Protein AF-A0A2V7RI03-F1 (afdb_monomer)

Structure (mmCIF, N/CA/C/O backbone):
data_AF-A0A2V7RI03-F1
#
_entry.id   AF-A0A2V7RI03-F1
#
loop_
_atom_site.group_PDB
_atom_site.id
_atom_site.type_symbol
_atom_site.label_atom_id
_atom_site.label_alt_id
_atom_site.label_comp_id
_atom_site.label_asym_id
_atom_site.label_entity_id
_atom_site.label_seq_id
_atom_site.pdbx_PDB_ins_code
_atom_site.Cartn_x
_atom_site.Cartn_y
_atom_site.Cartn_z
_atom_site.occupancy
_atom_site.B_iso_or_equiv
_atom_site.auth_seq_id
_atom_site.auth_comp_id
_atom_site.auth_asym_id
_atom_site.auth_atom_id
_atom_site.pdbx_PDB_model_num
ATOM 1 N N . MET A 1 1 ? 55.214 -0.782 -23.982 1.00 37.47 1 MET A N 1
ATOM 2 C CA . MET A 1 1 ? 54.230 -1.152 -25.021 1.00 37.47 1 MET A CA 1
ATOM 3 C C . MET A 1 1 ? 53.068 -1.835 -24.315 1.00 37.47 1 MET A C 1
ATOM 5 O O . MET A 1 1 ? 53.204 -2.983 -23.924 1.00 37.47 1 MET A O 1
ATOM 9 N N . VAL A 1 2 ? 52.003 -1.093 -24.003 1.00 38.69 2 VAL A N 1
ATOM 10 C CA . VAL A 1 2 ? 50.854 -1.615 -23.241 1.00 38.69 2 VAL A CA 1
ATOM 11 C C . VAL A 1 2 ? 49.768 -1.999 -24.238 1.00 38.69 2 VAL A C 1
ATOM 13 O O . VAL A 1 2 ? 49.236 -1.137 -24.931 1.00 38.69 2 VAL A O 1
ATOM 16 N N . VAL A 1 3 ? 49.473 -3.295 -24.325 1.00 45.41 3 VAL A N 1
ATOM 17 C CA . VAL A 1 3 ? 48.323 -3.831 -25.057 1.00 45.41 3 VAL A CA 1
ATOM 18 C C . VAL A 1 3 ? 47.200 -4.017 -24.043 1.00 45.41 3 VAL A C 1
ATOM 20 O O . VAL A 1 3 ? 47.292 -4.865 -23.162 1.00 45.41 3 VAL A O 1
ATOM 23 N N . GLY A 1 4 ? 46.152 -3.206 -24.149 1.00 41.66 4 GLY A N 1
ATOM 24 C CA . GLY A 1 4 ? 44.920 -3.371 -23.387 1.00 41.66 4 GLY A CA 1
ATOM 25 C C . GLY A 1 4 ? 43.738 -3.216 -24.328 1.00 41.66 4 GLY A C 1
ATOM 26 O O . GLY A 1 4 ? 43.460 -2.112 -24.788 1.00 41.66 4 GLY A O 1
ATOM 27 N N . HIS A 1 5 ? 43.064 -4.320 -24.654 1.00 44.28 5 HIS A N 1
ATOM 28 C CA . HIS A 1 5 ? 41.856 -4.289 -25.473 1.00 44.28 5 HIS A CA 1
ATOM 29 C C . HIS A 1 5 ? 40.752 -3.521 -24.742 1.00 44.28 5 HIS A C 1
ATOM 31 O O . HIS A 1 5 ? 40.227 -3.963 -23.719 1.00 44.28 5 HIS A O 1
ATOM 37 N N . GLN A 1 6 ? 40.394 -2.365 -25.295 1.00 43.16 6 GLN A N 1
ATOM 38 C CA . GLN A 1 6 ? 39.250 -1.577 -24.873 1.00 43.16 6 GLN A CA 1
ATOM 39 C C . GLN A 1 6 ? 37.982 -2.400 -25.138 1.00 43.16 6 GLN A C 1
ATOM 41 O O . GLN A 1 6 ? 37.578 -2.600 -26.283 1.00 43.16 6 GLN A O 1
ATOM 46 N N . ARG A 1 7 ? 37.367 -2.931 -24.075 1.00 45.94 7 ARG A N 1
ATOM 47 C CA . ARG A 1 7 ? 36.047 -3.564 -24.162 1.00 45.94 7 ARG A CA 1
ATOM 48 C C . ARG A 1 7 ? 35.050 -2.502 -24.620 1.00 45.94 7 ARG A C 1
ATOM 50 O O . ARG A 1 7 ? 34.706 -1.605 -23.855 1.00 45.94 7 ARG A O 1
ATOM 57 N N . GLN A 1 8 ? 34.581 -2.615 -25.861 1.00 43.72 8 GLN A N 1
ATOM 58 C CA . GLN A 1 8 ? 33.401 -1.898 -26.328 1.00 43.72 8 GLN A CA 1
ATOM 59 C C . GLN A 1 8 ? 32.205 -2.378 -25.503 1.00 43.72 8 GLN A C 1
ATOM 61 O O . GLN A 1 8 ? 31.643 -3.448 -25.737 1.00 43.72 8 GLN A O 1
ATOM 66 N N . VAL A 1 9 ? 31.835 -1.590 -24.496 1.00 53.06 9 VAL A N 1
ATOM 67 C CA . VAL A 1 9 ? 30.541 -1.720 -23.835 1.00 53.06 9 VAL A CA 1
ATOM 68 C C . VAL A 1 9 ? 29.508 -1.273 -24.860 1.00 53.06 9 VAL A C 1
ATOM 70 O O . VAL A 1 9 ? 29.346 -0.082 -25.115 1.00 53.06 9 VAL A O 1
ATOM 73 N N . VAL A 1 10 ? 28.859 -2.237 -25.512 1.00 47.88 10 VAL A N 1
ATOM 74 C CA . VAL A 1 10 ? 27.730 -1.958 -26.402 1.00 47.88 10 VAL A CA 1
ATOM 75 C C . VAL A 1 10 ? 26.667 -1.244 -25.560 1.00 47.88 10 VAL A C 1
ATOM 77 O O . VAL A 1 10 ? 26.293 -1.784 -24.512 1.00 47.88 10 VAL A O 1
ATOM 80 N N . PRO A 1 11 ? 26.177 -0.054 -25.957 1.00 45.50 11 PRO A N 1
ATOM 81 C CA . PRO A 1 11 ? 25.102 0.608 -25.237 1.00 45.50 11 PRO A CA 1
ATOM 82 C C . PRO A 1 11 ? 23.917 -0.350 -25.214 1.00 45.50 11 PRO A C 1
ATOM 84 O O . PRO A 1 11 ? 23.382 -0.729 -26.260 1.00 45.50 11 PRO A O 1
ATOM 87 N N . ARG A 1 12 ? 23.545 -0.815 -24.021 1.00 47.75 12 ARG A N 1
ATOM 88 C CA . ARG A 1 12 ? 22.381 -1.677 -23.856 1.00 47.75 12 ARG A CA 1
ATOM 89 C C . ARG A 1 12 ? 21.188 -0.868 -24.347 1.00 47.75 12 ARG A C 1
ATOM 91 O O . ARG A 1 12 ? 20.859 0.148 -23.750 1.00 47.75 12 ARG A O 1
ATOM 98 N N . LYS A 1 13 ? 20.593 -1.300 -25.462 1.00 41.75 13 LYS A N 1
ATOM 99 C CA . LYS A 1 13 ? 19.382 -0.725 -26.051 1.00 41.75 13 LYS A CA 1
ATOM 100 C C . LYS A 1 13 ? 18.355 -0.563 -24.930 1.00 41.75 13 LYS A C 1
ATOM 102 O O . LYS A 1 13 ? 17.835 -1.565 -24.438 1.00 41.75 13 LYS A O 1
ATOM 107 N N . SER A 1 14 ? 18.140 0.672 -24.479 1.00 46.88 14 SER A N 1
ATOM 108 C CA . SER A 1 14 ? 17.138 0.990 -23.469 1.00 46.88 14 SER A CA 1
ATOM 109 C C . SER A 1 14 ? 15.805 0.480 -23.994 1.00 46.88 14 SER A C 1
ATOM 111 O O . SER A 1 14 ? 15.352 0.899 -25.060 1.00 46.88 14 SER A O 1
ATOM 113 N N . ALA A 1 15 ? 15.235 -0.512 -23.312 1.00 51.50 15 ALA A N 1
ATOM 114 C CA . ALA A 1 15 ? 13.922 -1.030 -23.650 1.00 51.50 15 ALA A CA 1
ATOM 115 C C . ALA A 1 15 ? 12.940 0.146 -23.546 1.00 51.50 15 ALA A C 1
ATOM 117 O O . ALA A 1 15 ? 12.736 0.685 -22.464 1.00 51.50 15 ALA A O 1
ATOM 118 N N . GLY A 1 16 ? 12.413 0.592 -24.688 1.00 52.16 16 GLY A N 1
ATOM 119 C CA . GLY A 1 16 ? 11.737 1.884 -24.858 1.00 52.16 16 GLY A CA 1
ATOM 120 C C . GLY A 1 16 ? 10.376 2.032 -24.175 1.00 52.16 16 GLY A C 1
ATOM 121 O O . GLY A 1 16 ? 9.633 2.945 -24.516 1.00 52.16 16 GLY A O 1
ATOM 122 N N . HIS A 1 17 ? 10.022 1.157 -23.238 1.00 59.00 17 HIS A N 1
ATOM 123 C CA . HIS A 1 17 ? 8.820 1.322 -22.437 1.00 59.00 17 HIS A CA 1
ATOM 124 C C . HIS A 1 17 ? 8.985 0.594 -21.107 1.00 59.00 17 HIS A C 1
ATOM 126 O O . HIS A 1 17 ? 8.878 -0.631 -21.044 1.00 59.00 17 HIS A O 1
ATOM 132 N N . VAL A 1 18 ? 9.271 1.348 -20.049 1.00 63.50 18 VAL A N 1
ATOM 133 C CA . VAL A 1 18 ? 9.113 0.856 -18.684 1.00 63.50 18 VAL A CA 1
ATOM 134 C C . VAL A 1 18 ? 7.627 0.985 -18.340 1.00 63.50 18 VAL A C 1
ATOM 136 O O . VAL A 1 18 ? 7.091 2.093 -18.414 1.00 63.50 18 VAL A O 1
ATOM 139 N N . PRO A 1 19 ? 6.926 -0.117 -18.026 1.00 70.81 19 PRO A N 1
ATOM 140 C CA . PRO A 1 19 ? 5.523 -0.051 -17.640 1.00 70.81 19 PRO A CA 1
ATOM 141 C C . PRO A 1 19 ? 5.323 0.857 -16.428 1.00 70.81 19 PRO A C 1
ATOM 143 O O . PRO A 1 19 ? 6.151 0.878 -15.514 1.00 70.81 19 PRO A O 1
ATOM 146 N N . ARG A 1 20 ? 4.209 1.598 -16.424 1.00 81.31 20 ARG A N 1
ATOM 147 C CA . ARG A 1 20 ? 3.857 2.473 -15.302 1.00 81.31 20 ARG A CA 1
ATOM 148 C C . ARG A 1 20 ? 3.772 1.668 -13.998 1.00 81.31 20 ARG A C 1
ATOM 150 O O . ARG A 1 20 ? 3.286 0.533 -14.035 1.00 81.31 20 ARG A O 1
ATOM 157 N N . PRO A 1 21 ? 4.197 2.249 -12.861 1.00 87.69 21 PRO A N 1
ATOM 158 C CA . PRO A 1 21 ? 4.001 1.626 -11.563 1.00 87.69 21 PRO A CA 1
ATOM 159 C C . PRO A 1 21 ? 2.531 1.273 -11.331 1.00 87.69 21 PRO A C 1
ATOM 161 O O . PRO A 1 21 ? 1.634 2.012 -11.744 1.00 87.69 21 PRO A O 1
ATOM 164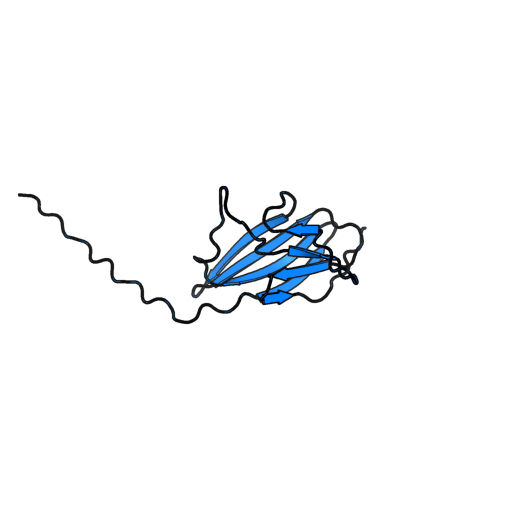 N N . ARG A 1 22 ? 2.283 0.141 -10.676 1.00 91.25 22 ARG A N 1
ATOM 165 C CA . ARG A 1 22 ? 0.935 -0.338 -10.368 1.00 91.25 22 ARG A CA 1
ATOM 166 C C . ARG A 1 22 ? 0.882 -1.027 -9.014 1.00 91.25 22 ARG A C 1
ATOM 168 O O . ARG A 1 22 ? 1.848 -1.658 -8.582 1.00 91.25 22 ARG A O 1
ATOM 175 N N . ILE A 1 23 ? -0.294 -0.961 -8.407 1.00 95.38 23 ILE A N 1
ATOM 176 C CA . ILE A 1 23 ? -0.653 -1.730 -7.221 1.00 95.38 23 ILE A CA 1
ATOM 177 C C . ILE A 1 23 ? -1.473 -2.922 -7.706 1.00 95.38 23 ILE A C 1
ATOM 179 O O . ILE A 1 23 ? -2.512 -2.742 -8.334 1.00 95.38 23 ILE A O 1
ATOM 183 N N . GLU A 1 24 ? -0.978 -4.137 -7.488 1.00 94.81 24 GLU A N 1
ATOM 184 C CA . GLU A 1 24 ? -1.632 -5.357 -7.977 1.00 94.81 24 GLU A CA 1
ATOM 185 C C . GLU A 1 24 ? -2.689 -5.863 -7.000 1.00 94.81 24 GLU A C 1
ATOM 187 O O . GLU A 1 24 ? -3.754 -6.325 -7.409 1.00 94.81 24 GLU A O 1
ATOM 192 N N . ARG A 1 25 ? -2.383 -5.804 -5.703 1.00 96.31 25 ARG A N 1
ATOM 193 C CA . ARG A 1 25 ? -3.276 -6.255 -4.639 1.00 96.31 25 ARG A CA 1
ATOM 194 C C . ARG A 1 25 ? -2.867 -5.628 -3.316 1.00 96.31 25 ARG A C 1
ATOM 196 O O . ARG A 1 25 ? -1.676 -5.455 -3.073 1.00 96.31 25 ARG A O 1
ATOM 203 N N . VAL A 1 26 ? -3.852 -5.381 -2.459 1.00 97.75 26 VAL A N 1
ATOM 204 C CA . VAL A 1 26 ? -3.667 -4.996 -1.056 1.00 97.75 26 VAL A CA 1
ATOM 205 C C . VAL A 1 26 ? -4.542 -5.897 -0.184 1.00 97.75 26 VAL A C 1
ATOM 207 O O . VAL A 1 26 ? -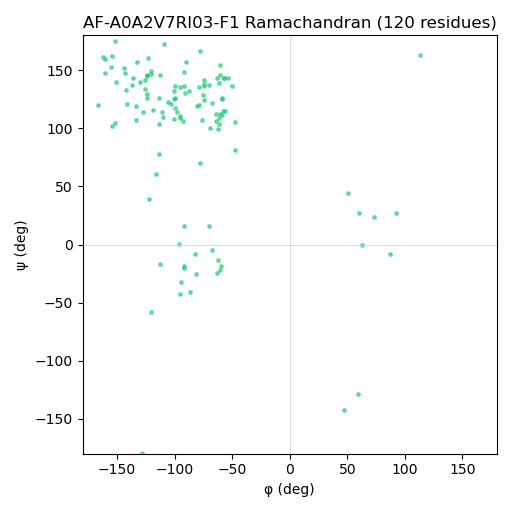5.650 -6.251 -0.589 1.00 97.75 26 VAL A O 1
ATOM 210 N N . TRP A 1 27 ? -4.034 -6.327 0.967 1.00 96.88 27 TRP A N 1
ATOM 211 C CA . TRP A 1 27 ? -4.774 -7.138 1.938 1.00 96.88 27 TRP A CA 1
ATOM 212 C C . TRP A 1 27 ? -4.212 -6.935 3.347 1.00 96.88 27 TRP A C 1
ATOM 214 O O . TRP A 1 27 ? -3.082 -6.486 3.499 1.00 96.88 27 TRP A O 1
ATOM 224 N N . CYS A 1 28 ? -4.976 -7.298 4.375 1.00 95.00 28 CYS A N 1
ATOM 225 C CA . CYS A 1 28 ? -4.478 -7.339 5.750 1.00 95.00 28 CYS A CA 1
ATOM 226 C C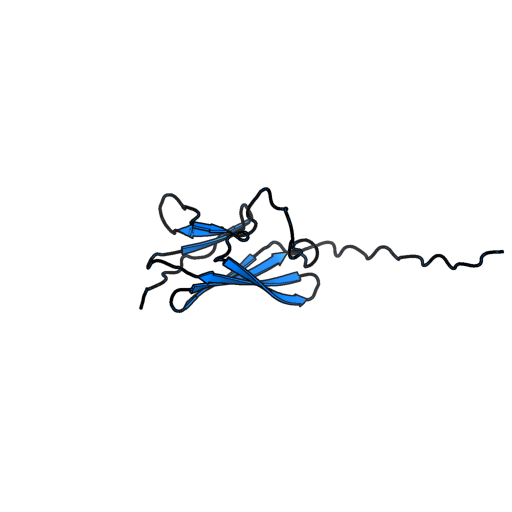 . CYS A 1 28 ? -4.423 -8.784 6.238 1.00 95.00 28 CYS A C 1
ATOM 228 O O . CYS A 1 28 ? -5.278 -9.599 5.879 1.00 95.00 28 CYS A O 1
ATOM 230 N N . ALA A 1 29 ? -3.438 -9.095 7.072 1.00 92.81 29 ALA A N 1
ATOM 231 C CA . ALA A 1 29 ? -3.404 -10.329 7.844 1.00 92.81 29 ALA A CA 1
ATOM 232 C C . ALA A 1 29 ? -2.842 -10.029 9.237 1.00 92.81 29 ALA A C 1
ATOM 234 O O . ALA A 1 29 ? -1.723 -9.537 9.362 1.00 92.81 29 ALA A O 1
ATOM 235 N N . GLY A 1 30 ? -3.633 -10.314 10.276 1.00 89.38 30 GLY A N 1
ATOM 236 C CA . GLY A 1 30 ? -3.297 -9.931 11.647 1.00 89.38 30 GLY A CA 1
ATOM 237 C C . GLY A 1 30 ? -3.140 -8.416 11.787 1.00 89.38 30 GLY A C 1
ATOM 238 O O . GLY A 1 30 ? -3.996 -7.654 11.345 1.00 89.38 30 GLY A O 1
ATOM 239 N N . ASP A 1 31 ? -2.023 -7.998 12.369 1.00 91.69 31 ASP A N 1
ATOM 240 C CA . ASP A 1 31 ? -1.643 -6.602 12.595 1.00 91.69 31 ASP A CA 1
ATOM 241 C C . ASP A 1 31 ? -0.802 -6.001 11.453 1.00 91.69 31 ASP A C 1
ATOM 243 O O . ASP A 1 31 ? -0.182 -4.946 11.624 1.00 91.69 31 ASP A O 1
ATOM 247 N N . THR A 1 32 ? -0.780 -6.655 10.287 1.00 95.06 32 THR A N 1
ATOM 248 C CA . THR A 1 32 ? 0.060 -6.260 9.155 1.00 95.06 32 THR A CA 1
ATOM 249 C C . THR A 1 32 ? -0.761 -6.029 7.884 1.00 95.06 32 THR A C 1
ATOM 251 O O . THR A 1 32 ? -1.557 -6.875 7.456 1.00 95.06 32 THR A O 1
ATOM 254 N N . LEU A 1 33 ? -0.546 -4.873 7.254 1.00 97.38 33 LEU A N 1
ATOM 255 C CA . LEU A 1 33 ? -1.006 -4.550 5.906 1.00 97.38 33 LEU A CA 1
ATOM 256 C C . LEU A 1 33 ? 0.033 -5.028 4.894 1.00 97.38 33 LEU A C 1
ATOM 258 O O . LEU A 1 33 ? 1.215 -4.715 5.010 1.00 97.38 33 LEU A O 1
ATOM 262 N N . TYR A 1 34 ? -0.420 -5.718 3.859 1.00 97.69 34 TYR A N 1
ATOM 263 C CA . TYR A 1 34 ? 0.421 -6.187 2.773 1.00 97.69 34 TYR A CA 1
ATOM 264 C C . TYR A 1 34 ? -0.027 -5.614 1.435 1.00 97.69 34 TYR A C 1
ATOM 266 O O . TYR A 1 34 ? -1.222 -5.423 1.187 1.00 97.69 34 TYR A O 1
ATOM 274 N N . ALA A 1 35 ? 0.929 -5.422 0.530 1.00 97.81 35 ALA A N 1
ATOM 275 C CA . ALA A 1 35 ? 0.626 -5.141 -0.863 1.00 97.81 35 ALA A CA 1
ATOM 276 C C . ALA A 1 35 ? 1.616 -5.792 -1.825 1.00 97.81 35 ALA A C 1
ATOM 278 O O . ALA A 1 35 ? 2.808 -5.910 -1.546 1.00 97.81 35 ALA A O 1
ATOM 279 N N . TRP A 1 36 ? 1.117 -6.162 -3.001 1.00 96.06 36 TRP A N 1
ATOM 280 C CA . TRP A 1 36 ? 1.949 -6.488 -4.151 1.00 96.06 36 TRP A CA 1
ATOM 281 C C . TRP A 1 36 ? 1.996 -5.304 -5.094 1.00 96.06 36 TRP A C 1
ATOM 283 O O . TRP A 1 36 ? 0.966 -4.792 -5.539 1.00 96.06 36 TRP A O 1
ATOM 293 N N . LEU A 1 37 ? 3.215 -4.886 -5.400 1.00 93.44 37 LEU A N 1
ATOM 294 C CA . LEU A 1 37 ? 3.500 -3.696 -6.176 1.00 93.44 37 LEU A CA 1
ATOM 295 C C . LEU A 1 37 ? 4.388 -4.072 -7.351 1.00 93.44 37 LEU A C 1
ATOM 297 O O . LEU A 1 37 ? 5.329 -4.856 -7.221 1.00 93.44 37 LEU A O 1
ATOM 301 N N . GLN A 1 38 ? 4.132 -3.461 -8.495 1.00 90.62 38 GLN A N 1
ATOM 302 C CA . GLN A 1 38 ? 5.105 -3.410 -9.572 1.00 90.62 38 GLN A CA 1
ATOM 303 C C . GLN A 1 38 ? 5.569 -1.969 -9.696 1.00 90.62 38 GLN A C 1
ATOM 305 O O . GLN A 1 3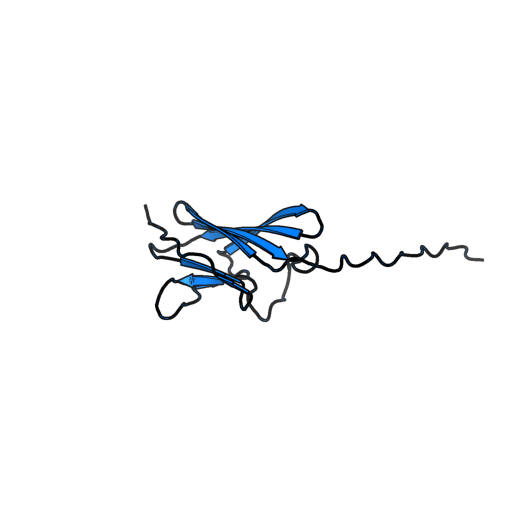8 ? 4.793 -1.085 -10.049 1.00 90.62 38 GLN A O 1
ATOM 310 N N . LEU A 1 39 ? 6.842 -1.744 -9.399 1.00 83.44 39 LEU A N 1
ATOM 311 C CA . LEU A 1 39 ? 7.418 -0.412 -9.287 1.00 83.44 39 LEU A CA 1
ATOM 312 C C . LEU A 1 39 ? 8.428 -0.238 -10.418 1.00 83.44 39 LEU A C 1
ATOM 314 O O . LEU A 1 39 ? 9.626 -0.442 -10.240 1.00 83.44 39 LEU A O 1
ATOM 318 N N . GLY A 1 40 ? 7.889 0.027 -11.613 1.00 76.69 40 GLY A N 1
ATOM 319 C CA . GLY A 1 40 ? 8.642 0.347 -12.823 1.00 76.69 40 GLY A CA 1
ATOM 320 C C . GLY A 1 40 ? 9.825 -0.580 -13.114 1.00 76.69 40 GLY A C 1
ATOM 321 O O . GLY A 1 40 ? 9.771 -1.805 -12.930 1.00 76.69 40 GLY A O 1
ATOM 322 N N . GLY A 1 41 ? 10.896 0.029 -13.621 1.00 69.31 41 GLY A N 1
ATOM 323 C CA . GLY A 1 41 ? 12.109 -0.661 -14.013 1.00 69.31 41 GLY A CA 1
ATOM 324 C C . GLY A 1 41 ? 12.918 -1.096 -12.794 1.00 69.31 41 GLY A C 1
ATOM 325 O O . GLY A 1 41 ? 13.135 -0.310 -11.878 1.00 69.31 41 GLY A O 1
ATOM 326 N N . ALA A 1 42 ? 13.477 -2.307 -12.799 1.00 64.62 42 ALA A N 1
ATOM 327 C CA . ALA A 1 42 ? 14.289 -2.797 -11.678 1.00 64.62 42 ALA A CA 1
ATOM 328 C C . ALA A 1 42 ? 15.532 -1.938 -11.357 1.00 64.62 42 ALA A C 1
ATOM 330 O O . ALA A 1 42 ? 16.095 -2.072 -10.274 1.00 64.62 42 ALA A O 1
ATOM 331 N N . ALA A 1 43 ? 15.969 -1.094 -12.300 1.00 63.22 43 ALA A N 1
ATOM 332 C CA . ALA A 1 43 ? 17.051 -0.126 -12.118 1.00 63.22 43 ALA A CA 1
ATOM 333 C C . ALA A 1 43 ? 16.566 1.263 -11.660 1.00 63.22 43 ALA A C 1
ATOM 335 O O . ALA A 1 43 ? 17.361 2.027 -11.127 1.00 63.22 43 ALA A O 1
ATOM 336 N N . GLU A 1 44 ? 15.287 1.588 -11.860 1.00 64.00 44 GLU A N 1
ATOM 337 C CA . GLU A 1 44 ? 14.686 2.865 -11.443 1.00 64.00 44 GLU A CA 1
ATOM 338 C C . GLU A 1 44 ? 14.312 2.851 -9.960 1.00 64.00 44 GLU A C 1
ATOM 340 O O . GLU A 1 44 ? 14.286 3.887 -9.306 1.00 64.00 44 GLU A O 1
ATOM 345 N N . TRP A 1 45 ? 14.074 1.656 -9.423 1.00 67.75 45 TRP A N 1
ATOM 346 C CA . TRP A 1 45 ? 13.735 1.426 -8.027 1.00 67.75 45 TRP A CA 1
ATOM 347 C C . TRP A 1 45 ? 14.834 0.603 -7.361 1.00 67.75 45 TRP A C 1
ATOM 349 O O . TRP A 1 45 ? 14.626 -0.530 -6.930 1.00 67.75 45 TRP A O 1
ATOM 359 N N . ALA A 1 46 ? 16.054 1.144 -7.331 1.00 57.22 46 ALA A N 1
ATOM 360 C CA . ALA A 1 46 ? 17.118 0.552 -6.530 1.00 57.22 46 ALA A CA 1
ATOM 361 C C . ALA A 1 46 ? 16.707 0.567 -5.045 1.00 57.22 46 ALA A C 1
ATOM 363 O O . ALA A 1 46 ? 16.127 1.549 -4.569 1.00 57.22 46 ALA A O 1
ATOM 364 N N . VAL A 1 47 ? 17.008 -0.526 -4.331 1.00 54.34 47 VAL A N 1
ATOM 365 C CA . VAL A 1 47 ? 16.965 -0.565 -2.862 1.00 54.34 47 VAL A CA 1
ATOM 366 C C . VAL A 1 47 ? 17.982 0.471 -2.394 1.00 54.34 47 VAL A C 1
ATOM 368 O O . VAL A 1 47 ? 19.186 0.267 -2.550 1.00 54.34 47 VAL A O 1
ATOM 371 N N . THR A 1 48 ? 17.516 1.624 -1.936 1.00 52.28 48 THR A N 1
ATOM 372 C CA . THR A 1 48 ? 18.381 2.690 -1.437 1.00 52.28 48 THR A CA 1
ATOM 373 C C . THR A 1 48 ? 18.856 2.299 -0.046 1.00 52.28 48 THR A C 1
ATOM 375 O O . THR A 1 48 ? 18.087 2.305 0.903 1.00 52.28 48 THR A O 1
ATOM 378 N N . THR A 1 49 ? 20.124 1.916 0.077 1.00 44.34 49 THR A N 1
ATOM 379 C CA . THR A 1 49 ? 20.833 1.921 1.360 1.00 44.34 49 THR A CA 1
ATOM 380 C C . THR A 1 49 ? 21.546 3.266 1.484 1.00 44.34 49 THR A C 1
ATOM 382 O O . THR A 1 49 ? 22.539 3.483 0.787 1.00 44.34 49 THR A O 1
ATOM 385 N N . GLY A 1 50 ? 21.031 4.161 2.331 1.00 47.16 50 GLY A N 1
ATOM 386 C CA . GLY A 1 50 ? 21.564 5.512 2.568 1.00 47.16 50 GLY A CA 1
ATOM 387 C C . GLY A 1 50 ? 20.650 6.648 2.086 1.00 47.16 50 GLY A C 1
ATOM 388 O O . GLY A 1 50 ? 19.752 6.408 1.281 1.00 47.16 50 GLY A O 1
ATOM 389 N N . ASP A 1 51 ? 20.918 7.862 2.596 1.00 49.09 51 ASP A N 1
ATOM 390 C CA . ASP A 1 51 ? 20.172 9.128 2.434 1.00 49.09 51 ASP A CA 1
ATOM 391 C C . ASP A 1 51 ? 19.781 9.453 0.980 1.00 49.09 51 ASP A C 1
ATOM 393 O O . ASP A 1 51 ? 20.424 10.262 0.311 1.00 49.09 51 ASP A O 1
ATOM 397 N N . VAL A 1 52 ? 18.698 8.856 0.479 1.00 50.22 52 VAL A N 1
ATOM 398 C CA . VAL A 1 52 ? 17.914 9.393 -0.638 1.00 50.22 52 VAL A CA 1
ATOM 399 C C . VAL A 1 52 ? 16.461 8.928 -0.517 1.00 50.22 52 VAL A C 1
ATOM 401 O O . VAL A 1 52 ? 16.130 7.828 -0.960 1.00 50.22 52 VAL A O 1
ATOM 404 N N . ALA A 1 53 ? 15.577 9.835 -0.091 1.00 52.41 53 ALA A N 1
ATOM 405 C CA . ALA A 1 53 ? 14.485 10.308 -0.947 1.00 52.41 53 ALA A CA 1
ATOM 406 C C . ALA A 1 53 ? 13.814 11.568 -0.366 1.00 52.41 53 ALA A C 1
ATOM 408 O O . ALA A 1 53 ? 13.218 11.548 0.699 1.00 52.41 53 ALA A O 1
ATOM 409 N N . LEU A 1 54 ? 13.831 12.670 -1.121 1.00 61.03 54 LEU A N 1
ATOM 410 C CA . LEU A 1 54 ? 13.068 13.890 -0.809 1.00 61.03 54 LEU A CA 1
ATOM 411 C C . LEU A 1 54 ? 11.538 13.703 -0.927 1.00 61.03 54 LEU A C 1
ATOM 413 O O . LEU A 1 54 ? 10.797 14.652 -0.673 1.00 61.03 54 LEU A O 1
ATOM 417 N N . ARG A 1 55 ? 11.055 12.531 -1.371 1.00 75.25 55 ARG A N 1
ATOM 418 C CA . ARG A 1 55 ? 9.630 12.219 -1.563 1.00 75.25 55 ARG A CA 1
ATOM 419 C C . ARG A 1 55 ? 9.363 10.724 -1.363 1.00 75.25 55 ARG A C 1
ATOM 421 O O . ARG A 1 55 ? 10.152 9.928 -1.877 1.00 75.25 55 ARG A O 1
ATOM 428 N N . PRO A 1 56 ? 8.253 10.351 -0.704 1.00 85.81 56 PRO A N 1
ATOM 429 C CA . PRO A 1 56 ? 7.865 8.957 -0.567 1.00 85.81 56 PRO A CA 1
ATOM 430 C C . PRO A 1 56 ? 7.571 8.362 -1.942 1.00 85.81 56 PRO A C 1
ATOM 432 O O . PRO A 1 56 ? 7.034 9.020 -2.838 1.00 85.81 56 PRO A O 1
ATOM 435 N N . ARG A 1 57 ? 7.945 7.105 -2.117 1.00 85.81 57 ARG A N 1
ATOM 436 C CA . ARG A 1 57 ? 7.675 6.324 -3.319 1.00 85.81 57 ARG A CA 1
ATOM 437 C C . ARG A 1 57 ? 6.406 5.496 -3.169 1.00 85.81 57 ARG A C 1
ATOM 439 O O . ARG A 1 57 ? 5.701 5.259 -4.152 1.00 85.81 57 ARG A O 1
ATOM 446 N N . VAL A 1 58 ? 6.129 5.053 -1.948 1.00 91.50 58 VAL A N 1
ATOM 447 C CA . VAL A 1 58 ? 4.892 4.377 -1.568 1.00 91.50 58 VAL A CA 1
ATOM 448 C C . VAL A 1 58 ? 4.437 4.935 -0.230 1.00 91.50 58 VAL A C 1
ATOM 450 O O . VAL A 1 58 ? 5.239 5.125 0.677 1.00 91.50 58 VAL A O 1
ATOM 453 N N . GLU A 1 59 ? 3.142 5.180 -0.106 1.00 95.50 59 GLU A N 1
ATOM 454 C CA . GLU A 1 59 ? 2.512 5.659 1.117 1.00 95.50 59 GLU A CA 1
ATOM 455 C C . GLU A 1 59 ? 1.392 4.707 1.528 1.00 95.50 59 GLU A C 1
ATOM 457 O O . GLU A 1 59 ? 0.668 4.163 0.687 1.00 95.50 59 GLU A O 1
ATOM 462 N N . VAL A 1 60 ? 1.213 4.554 2.834 1.00 96.50 60 VAL A N 1
ATOM 463 C CA . VAL A 1 60 ? 0.001 3.992 3.420 1.00 96.50 60 VAL A CA 1
ATOM 464 C C . VAL A 1 60 ? -0.856 5.149 3.904 1.00 96.50 60 VAL A C 1
ATOM 466 O O . VAL A 1 60 ? -0.403 6.000 4.674 1.00 96.50 60 VAL A O 1
ATOM 469 N N . VAL A 1 61 ? -2.104 5.183 3.452 1.00 97.00 61 VAL A N 1
ATOM 470 C CA . VAL A 1 61 ? -3.063 6.233 3.794 1.00 97.00 61 VAL A CA 1
ATOM 471 C C . VAL A 1 61 ? -4.279 5.640 4.481 1.00 97.00 61 VAL A C 1
ATOM 473 O O . VAL A 1 61 ? -4.702 4.526 4.168 1.00 97.00 61 VAL A O 1
ATOM 476 N N . VAL A 1 62 ? -4.869 6.392 5.402 1.00 96.06 62 VAL A N 1
ATOM 477 C CA . VAL A 1 62 ? -6.189 6.063 5.947 1.00 96.06 62 VAL A CA 1
ATOM 478 C C . VAL A 1 62 ? -7.251 6.402 4.901 1.00 96.06 62 VAL A C 1
ATOM 480 O O . VAL A 1 62 ? -7.204 7.462 4.271 1.00 96.06 62 VAL A O 1
ATOM 483 N N . ASP A 1 63 ? -8.220 5.506 4.716 1.00 95.88 63 ASP A N 1
ATOM 484 C CA . ASP A 1 63 ? -9.393 5.752 3.873 1.00 95.88 63 ASP A CA 1
ATOM 485 C C . ASP A 1 63 ? -10.417 6.626 4.613 1.00 95.88 63 ASP A C 1
ATOM 487 O O . ASP A 1 63 ? -11.469 6.166 5.051 1.00 95.88 63 ASP A O 1
ATOM 491 N N . ASP A 1 64 ? -10.075 7.899 4.798 1.00 92.69 64 ASP A N 1
ATOM 492 C CA . ASP A 1 64 ? -10.957 8.924 5.351 1.00 92.69 64 ASP A CA 1
ATOM 493 C C . ASP A 1 64 ? -11.014 10.164 4.439 1.00 92.69 64 ASP A C 1
ATOM 495 O O . ASP A 1 64 ? -10.398 10.216 3.372 1.00 92.69 64 ASP A O 1
ATOM 499 N N . ALA A 1 65 ? -11.779 11.183 4.834 1.00 93.06 65 ALA A N 1
ATOM 500 C CA . ALA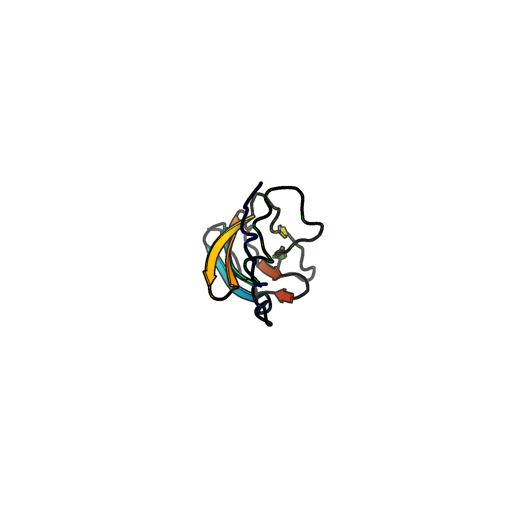 A 1 65 ? -11.916 12.412 4.050 1.00 93.06 65 ALA A CA 1
ATOM 501 C C . ALA A 1 65 ? -10.595 13.193 3.902 1.00 93.06 65 ALA A C 1
ATOM 503 O O . ALA A 1 65 ? -10.438 13.959 2.953 1.00 93.06 65 ALA A O 1
ATOM 504 N N . THR A 1 66 ? -9.653 13.010 4.829 1.00 92.56 66 THR A N 1
ATOM 505 C CA . THR A 1 66 ? -8.368 13.721 4.857 1.00 92.56 66 THR A CA 1
ATOM 506 C C . THR A 1 66 ? -7.259 12.984 4.117 1.00 92.56 66 THR A C 1
ATOM 508 O O . THR A 1 66 ? -6.257 13.605 3.771 1.00 92.56 66 THR A O 1
ATOM 511 N N . ARG A 1 67 ? -7.427 11.678 3.865 1.00 92.94 67 ARG A N 1
ATOM 512 C CA . ARG A 1 67 ? -6.412 10.808 3.251 1.00 92.94 67 ARG A CA 1
ATOM 513 C C . ARG A 1 67 ? -5.061 10.926 3.951 1.00 92.94 67 ARG A C 1
ATOM 515 O O . ARG A 1 67 ? -4.020 11.041 3.303 1.00 92.94 67 ARG A O 1
ATOM 522 N N . THR A 1 68 ? -5.101 10.917 5.284 1.00 94.62 68 THR A N 1
ATOM 523 C CA . THR A 1 68 ? -3.914 11.069 6.130 1.00 94.62 68 THR A CA 1
ATOM 524 C C . THR A 1 68 ? -2.898 9.969 5.819 1.00 94.62 68 THR A C 1
ATOM 526 O O . THR A 1 68 ? -3.227 8.783 5.888 1.00 94.62 68 THR A O 1
ATOM 529 N N . VAL A 1 69 ? -1.664 10.367 5.495 1.00 94.94 69 VAL A N 1
ATOM 530 C CA . VAL A 1 69 ? -0.520 9.457 5.342 1.00 94.94 69 VAL A CA 1
ATOM 531 C C . VAL A 1 69 ? -0.066 9.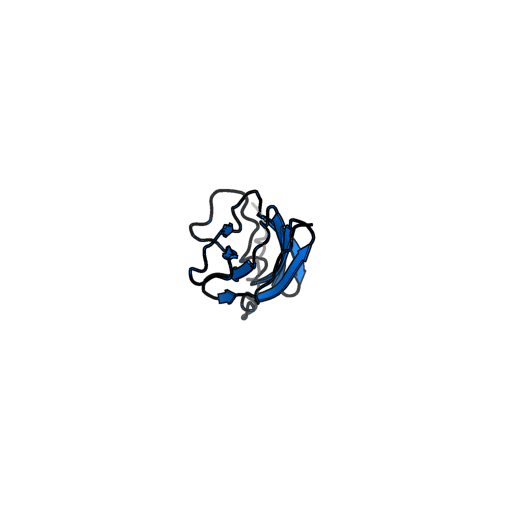019 6.730 1.00 94.94 69 VAL A C 1
ATOM 533 O O . VAL A 1 69 ? 0.209 9.863 7.581 1.00 94.94 69 VAL A O 1
ATOM 536 N N . VAL A 1 70 ? -0.016 7.710 6.964 1.00 94.31 70 VAL A N 1
ATOM 537 C CA . VAL A 1 70 ? 0.342 7.121 8.267 1.00 94.31 70 VAL A CA 1
ATOM 538 C C . VAL A 1 70 ? 1.663 6.364 8.251 1.00 94.31 70 VAL A C 1
ATOM 540 O O . VAL A 1 70 ? 2.206 6.102 9.316 1.00 94.31 70 VAL A O 1
ATOM 543 N N . SER A 1 71 ? 2.171 6.020 7.068 1.00 94.38 71 SER A N 1
ATOM 544 C CA . SER A 1 71 ? 3.475 5.383 6.879 1.00 94.38 71 SER A CA 1
ATOM 545 C C . SER A 1 71 ? 3.926 5.533 5.421 1.00 94.38 71 SER A C 1
ATOM 547 O O . SER A 1 71 ? 3.100 5.803 4.541 1.00 94.38 71 SER A O 1
ATOM 549 N N . TRP A 1 72 ? 5.218 5.361 5.153 1.00 93.00 72 TRP A N 1
ATOM 550 C CA . TRP A 1 72 ? 5.812 5.392 3.812 1.00 93.00 72 TRP A CA 1
ATOM 551 C C . TRP A 1 72 ? 7.079 4.527 3.745 1.00 93.00 72 TRP A C 1
ATOM 553 O O . TRP A 1 72 ? 7.513 4.000 4.761 1.00 93.00 72 TRP A O 1
ATOM 563 N N . ASP A 1 73 ? 7.692 4.373 2.570 1.00 86.81 73 ASP A N 1
ATOM 564 C CA . ASP A 1 73 ? 8.784 3.407 2.328 1.00 86.81 73 ASP A CA 1
ATOM 565 C C . ASP A 1 73 ? 10.089 3.590 3.135 1.00 86.81 73 ASP A C 1
ATOM 567 O O . ASP A 1 73 ? 10.908 2.678 3.170 1.00 86.81 73 ASP A O 1
ATOM 571 N N . ASP A 1 74 ? 10.263 4.734 3.791 1.00 84.56 74 ASP A N 1
ATOM 572 C CA . ASP A 1 74 ? 11.343 5.055 4.743 1.00 84.56 74 ASP A CA 1
ATOM 573 C C . ASP A 1 74 ? 10.965 4.841 6.234 1.00 84.56 74 ASP A C 1
ATOM 575 O O . ASP A 1 74 ? 11.760 5.108 7.134 1.00 84.56 74 ASP A O 1
ATOM 579 N N . ASP A 1 75 ? 9.738 4.397 6.530 1.00 87.12 75 ASP A N 1
ATOM 580 C CA . ASP A 1 75 ? 9.296 4.064 7.890 1.00 87.12 75 ASP A CA 1
ATOM 581 C C . ASP A 1 75 ? 9.898 2.713 8.328 1.00 87.12 75 ASP A C 1
ATOM 583 O O . ASP A 1 75 ? 9.740 1.721 7.615 1.00 87.12 75 ASP A O 1
ATOM 587 N N . PRO A 1 76 ? 10.542 2.612 9.507 1.00 87.06 76 PRO A N 1
ATOM 588 C CA . PRO A 1 76 ? 11.104 1.350 9.993 1.00 87.06 76 PRO A CA 1
ATOM 589 C C . PRO A 1 76 ? 10.074 0.225 10.195 1.00 87.06 76 PRO A C 1
ATOM 591 O O . PRO A 1 76 ? 10.460 -0.944 10.226 1.00 87.06 76 PRO A O 1
ATOM 594 N N . ALA A 1 77 ? 8.787 0.544 10.356 1.00 89.94 77 ALA A N 1
ATOM 595 C CA . ALA A 1 77 ? 7.707 -0.439 10.442 1.00 89.94 77 ALA A CA 1
ATOM 596 C C . ALA A 1 77 ? 7.221 -0.927 9.065 1.00 89.94 77 ALA A C 1
ATOM 598 O O . ALA A 1 77 ? 6.405 -1.852 8.995 1.00 89.94 77 ALA A O 1
ATOM 599 N N . LEU A 1 78 ? 7.691 -0.313 7.974 1.00 93.12 78 LEU A N 1
ATOM 600 C CA . LEU A 1 78 ? 7.322 -0.648 6.606 1.00 93.12 78 LEU A CA 1
ATOM 601 C C . LEU A 1 78 ? 8.505 -1.298 5.884 1.00 93.12 78 LEU A C 1
ATOM 603 O O . LEU A 1 78 ? 9.492 -0.664 5.524 1.00 93.12 78 LEU A O 1
ATOM 607 N N . GLU A 1 79 ? 8.382 -2.594 5.622 1.00 92.19 79 GLU A N 1
ATOM 608 C CA . GLU A 1 79 ? 9.368 -3.347 4.856 1.00 92.19 79 GLU A CA 1
ATOM 609 C C . GLU A 1 79 ? 8.965 -3.433 3.379 1.00 92.19 79 GLU A C 1
ATOM 611 O O . GLU A 1 79 ? 7.823 -3.741 3.027 1.00 92.19 79 GLU A O 1
ATOM 616 N N . MET A 1 80 ? 9.947 -3.206 2.504 1.00 89.50 80 MET A N 1
ATOM 617 C CA . MET A 1 80 ? 9.839 -3.364 1.057 1.00 89.50 80 MET A CA 1
ATOM 618 C C . MET A 1 80 ? 10.740 -4.505 0.583 1.00 89.50 80 MET A C 1
ATOM 620 O O . MET A 1 80 ? 11.956 -4.353 0.437 1.00 89.50 80 MET A O 1
ATOM 624 N N . ARG A 1 81 ? 10.144 -5.656 0.269 1.00 89.75 81 ARG A N 1
ATOM 625 C CA . ARG A 1 81 ? 10.867 -6.850 -0.171 1.00 89.75 81 ARG A CA 1
ATOM 626 C C . ARG A 1 81 ? 10.751 -7.064 -1.674 1.00 89.75 81 ARG A C 1
ATOM 628 O O . ARG A 1 81 ? 9.674 -7.310 -2.215 1.00 89.75 81 ARG A O 1
ATOM 635 N N . LEU A 1 82 ? 11.889 -7.081 -2.365 1.00 87.38 82 LEU A N 1
ATOM 636 C CA . LEU A 1 82 ? 11.934 -7.462 -3.775 1.00 87.38 82 LEU A CA 1
ATOM 637 C C . LEU A 1 82 ? 11.608 -8.957 -3.934 1.00 87.38 82 LEU A C 1
ATOM 639 O O . LEU A 1 82 ? 12.310 -9.825 -3.415 1.00 87.38 82 LEU A O 1
ATOM 643 N N . ARG A 1 83 ? 10.567 -9.264 -4.709 1.00 88.69 83 ARG A N 1
ATOM 644 C CA . ARG A 1 83 ? 10.109 -10.634 -4.981 1.00 88.69 83 ARG A CA 1
ATOM 645 C C . ARG A 1 83 ? 10.680 -11.194 -6.275 1.00 88.69 83 ARG A C 1
ATOM 647 O O . ARG A 1 83 ? 11.060 -12.361 -6.320 1.00 88.69 83 ARG A O 1
ATOM 654 N N . SER A 1 84 ? 10.724 -10.395 -7.341 1.00 85.19 84 SER A N 1
ATOM 655 C CA . SER A 1 84 ? 11.274 -10.845 -8.623 1.00 85.19 84 SER A CA 1
ATOM 656 C C . SER A 1 84 ? 11.672 -9.694 -9.543 1.00 85.19 84 SER A C 1
ATOM 658 O O . SER A 1 84 ? 11.194 -8.566 -9.407 1.00 85.19 84 SER A O 1
ATOM 660 N N . ARG A 1 85 ? 12.545 -10.006 -10.510 1.00 85.25 85 ARG A N 1
ATOM 661 C CA . ARG A 1 85 ? 12.908 -9.123 -11.623 1.00 85.25 85 ARG A CA 1
ATOM 662 C C . ARG A 1 85 ? 12.720 -9.868 -12.939 1.00 85.25 85 ARG A C 1
ATOM 664 O O . ARG A 1 85 ? 13.435 -10.835 -13.198 1.00 85.25 85 ARG A O 1
ATOM 671 N N . ARG A 1 86 ? 11.776 -9.442 -13.781 1.00 79.06 86 ARG A N 1
ATOM 672 C CA . ARG A 1 86 ? 11.493 -10.102 -15.070 1.00 79.06 86 ARG A CA 1
ATOM 673 C C . ARG A 1 86 ? 11.157 -9.083 -16.144 1.00 79.06 86 ARG A C 1
ATOM 675 O O . ARG A 1 86 ? 10.360 -8.188 -15.914 1.00 79.06 86 ARG A O 1
ATOM 682 N N . GLY A 1 87 ? 11.766 -9.209 -17.324 1.00 72.69 87 GLY A N 1
ATOM 683 C CA . GLY A 1 87 ? 11.461 -8.319 -18.453 1.00 72.69 87 GLY A CA 1
ATOM 684 C C . GLY A 1 87 ? 11.736 -6.835 -18.177 1.00 72.69 87 GLY A C 1
ATOM 685 O O . GLY A 1 87 ? 11.074 -5.983 -18.748 1.00 72.69 87 GLY A O 1
ATOM 686 N N . GLY A 1 88 ? 12.675 -6.525 -17.276 1.00 73.94 88 GLY A N 1
ATOM 687 C CA . GLY A 1 88 ? 12.970 -5.154 -16.853 1.00 73.94 88 GLY A CA 1
ATOM 688 C C . GLY A 1 88 ? 12.110 -4.644 -15.696 1.00 73.94 88 GLY A C 1
ATOM 689 O O . GLY A 1 88 ? 12.456 -3.613 -15.143 1.00 73.94 88 GLY A O 1
ATOM 690 N N . LEU A 1 89 ? 11.075 -5.371 -15.277 1.00 78.94 89 LEU A N 1
ATOM 691 C CA . LEU A 1 89 ? 10.164 -4.988 -14.196 1.00 78.94 89 LEU A CA 1
ATOM 692 C C . LEU A 1 89 ? 10.616 -5.518 -12.837 1.00 78.94 89 LEU A C 1
ATOM 694 O O . LEU A 1 89 ? 11.185 -6.612 -12.770 1.00 78.94 89 LEU A O 1
ATOM 698 N N . ALA A 1 90 ? 10.320 -4.773 -11.770 1.00 84.44 90 ALA A N 1
ATOM 699 C CA . ALA A 1 90 ? 10.504 -5.217 -10.391 1.00 84.44 90 ALA A CA 1
ATOM 700 C C . ALA A 1 90 ? 9.165 -5.381 -9.664 1.00 84.44 90 ALA A C 1
ATOM 702 O O . ALA A 1 90 ? 8.359 -4.451 -9.602 1.00 84.44 90 ALA A O 1
ATOM 703 N N . TRP A 1 91 ? 8.965 -6.573 -9.099 1.00 90.25 91 TRP A N 1
ATOM 704 C CA . TRP A 1 91 ? 7.836 -6.884 -8.226 1.00 90.25 91 TRP A CA 1
ATOM 705 C C . TRP A 1 91 ? 8.274 -6.835 -6.778 1.00 90.25 91 TRP A C 1
ATOM 707 O O . TRP A 1 91 ? 9.272 -7.461 -6.407 1.00 90.25 91 TRP A O 1
ATOM 717 N N . TRP A 1 92 ? 7.483 -6.144 -5.977 1.00 91.62 92 TRP A N 1
ATOM 718 C CA . TRP A 1 92 ? 7.733 -5.885 -4.576 1.00 91.62 92 TRP A CA 1
ATOM 719 C C . TRP A 1 92 ? 6.563 -6.363 -3.740 1.00 91.62 92 TRP A C 1
ATOM 721 O O . TRP A 1 92 ? 5.405 -6.288 -4.151 1.00 91.62 92 TRP A O 1
ATOM 731 N N . GLU A 1 93 ? 6.900 -6.848 -2.562 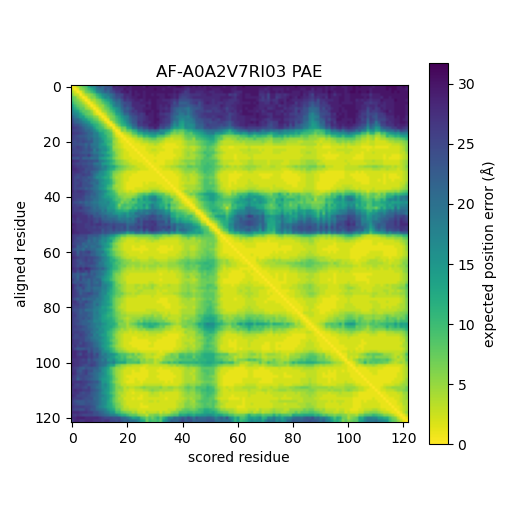1.00 94.62 93 GLU A N 1
ATOM 732 C CA . GLU A 1 93 ? 5.969 -7.040 -1.472 1.00 94.62 93 GLU A CA 1
ATOM 733 C C . GLU A 1 93 ? 6.233 -5.944 -0.449 1.00 94.62 93 GLU A C 1
ATOM 735 O O . GLU A 1 93 ? 7.362 -5.789 0.012 1.00 94.62 93 GLU A O 1
ATOM 740 N N . LEU A 1 94 ? 5.198 -5.171 -0.157 1.00 95.50 94 LEU A N 1
ATOM 741 C CA . LEU A 1 94 ? 5.157 -4.260 0.973 1.00 95.50 94 LEU A CA 1
ATOM 742 C C . LEU A 1 94 ? 4.551 -5.014 2.150 1.00 95.50 94 LEU A C 1
ATOM 744 O O . LEU A 1 94 ? 3.529 -5.684 1.976 1.00 95.50 94 LEU A O 1
ATOM 748 N N . SER A 1 95 ? 5.141 -4.862 3.329 1.00 96.19 95 SER A N 1
ATOM 749 C CA . SER A 1 95 ? 4.547 -5.271 4.600 1.00 96.19 95 SER A CA 1
ATOM 750 C C . SER A 1 95 ? 4.712 -4.159 5.625 1.00 96.19 95 SER A C 1
ATOM 752 O O . SER A 1 95 ? 5.837 -3.792 5.952 1.00 96.19 95 SER A O 1
ATOM 754 N N . TRP A 1 96 ? 3.599 -3.635 6.126 1.00 96.38 96 TRP A N 1
ATOM 755 C CA . TRP A 1 96 ? 3.565 -2.597 7.151 1.00 96.38 96 TRP A CA 1
ATOM 756 C C . TRP A 1 96 ? 2.851 -3.113 8.396 1.00 96.38 96 TRP A C 1
ATOM 758 O O . TRP A 1 96 ? 1.664 -3.446 8.334 1.00 96.38 96 TRP A O 1
ATOM 768 N N . SER A 1 97 ? 3.578 -3.208 9.507 1.00 92.19 97 SER A N 1
ATOM 769 C CA . SER A 1 97 ? 3.042 -3.658 10.793 1.00 92.19 97 SER A CA 1
ATOM 770 C C . SER A 1 97 ? 2.512 -2.487 11.627 1.00 92.19 97 SER A C 1
ATOM 772 O O . SER A 1 97 ? 2.899 -1.335 11.439 1.00 92.19 97 SER A O 1
ATOM 774 N N . GLY A 1 98 ? 1.606 -2.777 12.564 1.00 85.12 98 GLY A N 1
ATOM 775 C CA . GLY A 1 98 ? 1.036 -1.765 13.459 1.00 85.12 98 GLY A CA 1
ATOM 776 C C . GLY A 1 98 ? -0.265 -1.134 12.957 1.00 85.12 98 GLY A C 1
ATOM 777 O O . GLY A 1 98 ? -0.593 -0.004 13.333 1.00 85.12 98 GLY A O 1
ATOM 778 N N . VAL A 1 99 ? -1.041 -1.852 12.136 1.00 90.62 99 VAL A N 1
ATOM 779 C CA . VAL A 1 99 ? -2.411 -1.421 11.814 1.00 90.62 99 VAL A CA 1
ATOM 780 C C . VAL A 1 99 ? -3.274 -1.340 13.079 1.00 90.62 99 VAL A C 1
ATOM 782 O O . VAL A 1 99 ? -3.125 -2.118 14.014 1.00 90.62 99 VAL A O 1
ATOM 785 N N . SER A 1 100 ? -4.201 -0.382 13.112 1.00 85.88 100 SER A N 1
ATOM 786 C CA . SER A 1 100 ? -4.974 0.002 14.304 1.00 85.88 100 SER A CA 1
ATOM 787 C C . SER A 1 100 ? -6.491 -0.123 14.118 1.00 85.88 100 SER A C 1
ATOM 789 O O . SER A 1 100 ? -7.255 0.719 14.588 1.00 85.88 100 SER A O 1
ATOM 791 N N . GLY A 1 101 ? -6.954 -1.170 13.427 1.00 85.19 101 GLY A N 1
ATOM 792 C CA . GLY A 1 101 ? -8.394 -1.422 13.270 1.00 85.19 101 GLY A CA 1
ATOM 793 C C . GLY A 1 101 ? -9.103 -0.465 12.302 1.00 85.19 101 GLY A C 1
ATOM 794 O O . GLY A 1 101 ? -10.299 -0.217 12.447 1.00 85.19 101 GLY A O 1
ATOM 795 N N . ARG A 1 102 ? -8.367 0.139 11.361 1.00 91.94 102 ARG A N 1
ATOM 796 C CA . ARG A 1 102 ? -8.888 1.121 10.396 1.00 91.94 102 ARG A CA 1
ATOM 797 C C . ARG A 1 102 ? -8.939 0.548 8.983 1.00 91.94 102 ARG A C 1
ATOM 799 O O . ARG A 1 102 ? -8.424 -0.534 8.699 1.00 91.94 102 ARG A O 1
ATOM 806 N N . THR A 1 103 ? -9.545 1.322 8.092 1.00 96.06 103 THR A N 1
ATOM 807 C CA . THR A 1 103 ? -9.478 1.093 6.653 1.00 96.06 103 THR A CA 1
ATOM 808 C C . THR A 1 103 ? -8.303 1.864 6.063 1.00 96.06 103 THR A C 1
ATOM 810 O O . THR A 1 103 ? -8.152 3.062 6.311 1.00 96.06 103 THR A O 1
ATOM 813 N N . TYR A 1 104 ? -7.483 1.178 5.275 1.00 96.69 104 TYR A N 1
ATOM 814 C CA . TYR A 1 104 ? -6.274 1.720 4.667 1.00 96.69 104 TYR A CA 1
ATOM 815 C C . TYR A 1 104 ? -6.303 1.589 3.151 1.00 96.69 104 TYR A C 1
ATOM 817 O O . TYR A 1 104 ? -7.016 0.756 2.589 1.00 96.69 104 TYR A O 1
ATOM 825 N N . ARG A 1 105 ? -5.467 2.383 2.491 1.00 97.56 105 ARG A N 1
ATOM 826 C CA . ARG A 1 105 ? -5.077 2.202 1.095 1.00 97.56 105 ARG A CA 1
ATOM 827 C C . ARG A 1 105 ? -3.573 2.321 0.969 1.00 97.56 105 ARG A C 1
ATOM 829 O O . ARG A 1 105 ? -2.919 2.978 1.776 1.00 97.56 105 ARG A O 1
ATOM 836 N N . VAL A 1 106 ? -3.049 1.723 -0.088 1.00 97.50 106 VAL A N 1
ATOM 837 C CA . VAL A 1 106 ? -1.681 1.958 -0.535 1.00 97.50 106 VAL A CA 1
ATOM 838 C C . VAL A 1 106 ? -1.726 2.938 -1.698 1.00 97.50 106 VAL A C 1
ATOM 840 O O . VAL A 1 106 ? -2.577 2.824 -2.583 1.00 97.50 106 VAL A O 1
ATOM 843 N N . ARG A 1 107 ? -0.817 3.910 -1.697 1.00 96.19 107 ARG A N 1
ATOM 844 C CA . ARG A 1 107 ? -0.705 4.947 -2.721 1.00 96.19 107 ARG A CA 1
ATOM 845 C C . ARG A 1 107 ? 0.710 4.973 -3.282 1.00 96.19 107 ARG A C 1
ATOM 847 O O . ARG A 1 107 ? 1.682 4.960 -2.539 1.00 96.19 107 ARG A O 1
ATOM 854 N N . ILE A 1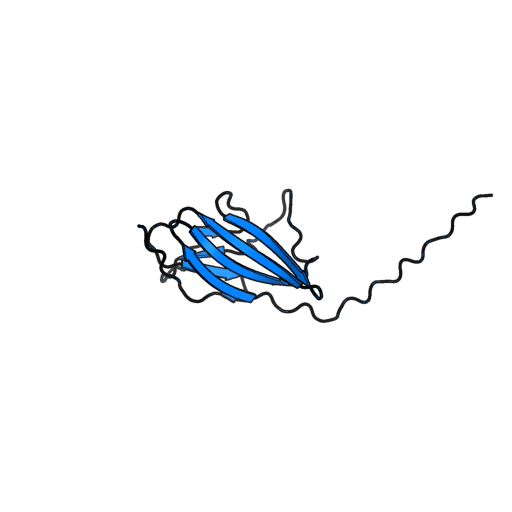 108 ? 0.812 5.032 -4.604 1.00 92.75 108 ILE A N 1
ATOM 855 C CA . ILE A 1 108 ? 2.019 5.440 -5.322 1.00 92.75 108 ILE A CA 1
ATOM 856 C C . ILE A 1 108 ? 1.771 6.901 -5.720 1.00 92.75 108 ILE A C 1
ATOM 858 O O . ILE A 1 108 ? 0.906 7.135 -6.575 1.00 92.75 108 ILE A O 1
ATOM 862 N N . PRO A 1 109 ? 2.453 7.880 -5.094 1.00 90.19 109 PRO A N 1
ATOM 863 C CA . PRO A 1 109 ? 2.180 9.299 -5.309 1.00 90.19 109 PRO A CA 1
ATOM 864 C C . PRO A 1 109 ? 2.138 9.670 -6.791 1.00 90.19 109 PRO A C 1
ATOM 866 O O . PRO A 1 109 ? 2.963 9.203 -7.571 1.00 90.19 109 PRO A O 1
ATOM 869 N N . GLU A 1 110 ? 1.151 10.485 -7.177 1.00 87.50 110 GLU A N 1
ATOM 870 C CA . GLU A 1 110 ? 0.924 10.964 -8.556 1.00 87.50 110 GLU A CA 1
ATOM 871 C C . GLU A 1 110 ? 0.599 9.870 -9.601 1.00 87.50 110 GLU A C 1
ATOM 873 O O . GLU A 1 110 ? 0.352 10.192 -10.766 1.00 87.50 110 GLU A O 1
ATOM 878 N N . VAL A 1 111 ? 0.559 8.587 -9.215 1.00 90.06 111 VAL A N 1
ATOM 879 C CA . VAL A 1 111 ? 0.433 7.464 -10.159 1.00 90.06 111 VAL A CA 1
ATOM 880 C C . VAL A 1 111 ? -0.809 6.618 -9.917 1.00 90.06 111 VAL A C 1
ATOM 882 O O . VAL A 1 111 ? -1.597 6.423 -10.843 1.00 90.06 111 VAL A O 1
ATOM 885 N N . ALA A 1 112 ? -0.962 6.056 -8.719 1.00 91.88 112 ALA A N 1
ATOM 886 C CA . ALA A 1 112 ? -1.992 5.060 -8.447 1.00 91.88 112 ALA A CA 1
ATOM 887 C C . ALA A 1 112 ? -2.363 5.016 -6.967 1.00 91.88 112 ALA A C 1
ATOM 889 O O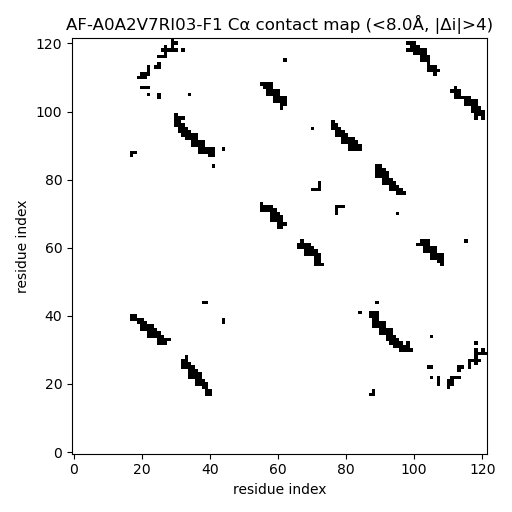 . ALA A 1 112 ? -1.538 5.263 -6.093 1.00 91.88 112 ALA A O 1
ATOM 890 N N . GLU A 1 113 ? -3.595 4.615 -6.693 1.00 96.06 113 GLU A N 1
ATOM 891 C CA . GLU A 1 113 ? -4.077 4.332 -5.348 1.00 96.06 113 GLU A CA 1
ATOM 892 C C . GLU A 1 113 ? -4.890 3.041 -5.382 1.00 96.06 113 GLU A C 1
ATOM 894 O O . GLU A 1 113 ? -5.558 2.747 -6.376 1.00 96.06 113 GLU A O 1
ATOM 899 N N . SER A 1 114 ? -4.786 2.239 -4.328 1.00 97.38 114 SER A N 1
ATOM 900 C CA . SER A 1 114 ? -5.508 0.980 -4.223 1.00 97.38 114 SER A CA 1
ATOM 901 C C . SER A 1 114 ? -6.973 1.181 -3.850 1.00 97.38 114 SER A C 1
ATOM 903 O O . SER A 1 114 ? -7.382 2.221 -3.323 1.00 97.38 114 SER A O 1
ATOM 905 N N . ASP A 1 115 ? -7.750 0.113 -4.001 1.00 96.12 115 ASP A N 1
ATOM 906 C CA . ASP A 1 115 ? -8.987 -0.027 -3.246 1.00 96.12 115 ASP A CA 1
ATOM 907 C C . ASP A 1 115 ? -8.706 -0.037 -1.739 1.00 96.12 115 ASP A C 1
ATOM 909 O O . ASP A 1 115 ? -7.607 -0.367 -1.278 1.00 96.12 115 ASP A O 1
ATOM 913 N N . ALA A 1 116 ? -9.719 0.364 -0.982 1.00 95.88 116 ALA A N 1
ATOM 914 C CA . ALA A 1 116 ? -9.695 0.366 0.466 1.00 95.88 116 ALA A CA 1
ATOM 915 C C . ALA A 1 116 ? -9.726 -1.059 1.022 1.00 95.88 116 ALA A C 1
ATOM 917 O O . ALA A 1 116 ? -10.513 -1.893 0.573 1.00 95.88 116 ALA A O 1
ATOM 918 N N . VAL A 1 117 ? -8.911 -1.315 2.043 1.00 96.12 117 VAL A N 1
ATOM 919 C CA . VAL A 1 117 ? -8.930 -2.564 2.800 1.00 96.12 117 VAL A CA 1
ATOM 920 C C . VAL A 1 117 ? -9.139 -2.276 4.280 1.00 96.12 117 VAL A C 1
ATOM 922 O O . VAL A 1 117 ? -8.418 -1.486 4.886 1.00 96.12 117 VAL A O 1
ATOM 925 N N . GLY A 1 118 ? -10.149 -2.911 4.869 1.00 93.81 118 GLY A N 1
ATOM 926 C CA . GLY A 1 118 ? -10.346 -2.899 6.314 1.00 93.81 118 GLY A CA 1
ATOM 927 C C . GLY A 1 118 ? -9.392 -3.885 6.975 1.00 93.81 118 GLY A C 1
ATOM 928 O O . GLY A 1 118 ? -9.471 -5.082 6.695 1.00 93.81 118 GLY A O 1
ATOM 929 N N . CYS A 1 119 ? -8.518 -3.407 7.859 1.00 90.00 119 CYS A N 1
ATOM 930 C CA . CYS A 1 119 ? -7.736 -4.287 8.717 1.00 90.00 119 CYS A CA 1
ATOM 931 C C . CYS A 1 119 ? -8.450 -4.418 10.062 1.00 90.00 119 CYS A C 1
ATOM 933 O O . CYS A 1 119 ? -8.498 -3.461 10.832 1.00 90.00 119 CYS A O 1
ATOM 935 N N . ALA A 1 120 ? -9.022 -5.588 10.341 1.00 79.38 120 ALA A N 1
ATOM 936 C CA . ALA A 1 120 ? -9.568 -5.888 11.659 1.00 79.38 120 ALA A CA 1
ATOM 937 C C . ALA A 1 120 ? -8.428 -6.262 12.614 1.00 79.38 120 ALA A C 1
ATOM 939 O O . ALA A 1 120 ? -7.547 -7.040 12.251 1.00 79.38 120 ALA A O 1
ATOM 940 N N . MET A 1 121 ? -8.464 -5.724 13.832 1.00 68.88 121 MET A N 1
ATOM 941 C CA . MET A 1 121 ? -7.664 -6.271 14.925 1.00 68.88 121 MET A CA 1
ATOM 942 C C . MET A 1 121 ? -8.318 -7.585 15.386 1.00 68.88 121 MET A C 1
ATOM 944 O O . MET A 1 121 ? -9.552 -7.646 15.388 1.00 68.88 121 MET A O 1
ATOM 948 N N . PRO A 1 122 ? -7.534 -8.622 15.730 1.00 60.56 122 PRO A N 1
ATOM 949 C CA . PRO A 1 122 ? -8.054 -9.834 16.361 1.00 60.56 122 PRO A CA 1
ATOM 950 C C . PRO A 1 122 ? -8.811 -9.558 17.665 1.00 60.56 122 PRO A C 1
ATOM 952 O O . PRO A 1 122 ? -8.448 -8.585 18.368 1.00 60.56 122 PRO A O 1
#

pLDDT: mean 79.99, std 18.66, range [37.47, 97.81]

Secondary structure (DSSP, 8-state):
---------------S-PPPPEEEEEEEETTEEEEEEEEEETTTS----SS--SS-SSEEEESSTT--EEEETT-TTEEEEEEEEETTEEEEEEEEE---S-EEEEEETTTEEPPPEE----

Foldseek 3Di:
DDDDDDPPPPPDPPPPDFDAKDWPDWEDDAQKIKTKIKHTFPVVDPPDDDDDDPDFQKFKFFPDPVRDTDDGPPDPQWDWAFDDHDPRITIIMIMGGHDDQGWIWMDRPPGDIDDIYGHHHD

Solvent-accessible surface area (backbone atoms only — not comparable to full-atom values): 7451 Å² total; per-residue (Å²): 139,86,88,74,86,80,77,80,75,72,80,74,78,72,73,91,71,66,60,77,57,44,76,76,47,73,48,58,59,67,51,29,41,36,34,38,33,35,51,27,30,49,80,78,55,59,88,69,86,66,101,72,72,102,61,73,67,36,35,35,24,39,72,54,99,80,51,50,74,80,46,33,67,88,35,92,58,32,47,78,42,80,73,48,76,59,98,59,32,22,35,33,38,40,41,34,56,76,61,81,58,48,43,31,26,49,31,33,74,101,72,44,71,51,74,77,38,72,31,61,64,131

Mean predicted aligned error: 9.85 Å

Nearest PDB structures (foldseek):
  1hez-assembly1_B  TM=5.708E-01  e=3.064E-01  Homo sapiens
  6gf7-assembly1_B  TM=4.100E-01  e=1.303E-01  Gallus gallus
  4xi5-assembly1_D  TM=3.564E-01  e=3.410E-01  Homo sapiens
  4x8j-assembly2_A  TM=4.381E-01  e=4.676E+00  Mus musculus
  8p13-assembly1_H  TM=4.707E-01  e=6.444E+00  Mus musculus

Sequence (122 aa):
MVVGHQRQVVPRKSAGHVPRPRIERVWCAGDTLYAWLQLGGAAEWAVTTGDVALRPRVEVVVDDATRTVVSWDDDPALEMRLRSRRGGLAWWELSWSGVSGRTYRVRIPEVAESDAVGCAMP

Radius of gyration: 18.51 Å; Cα contacts (8 Å, |Δi|>4): 239; chains: 1; bounding box: 66×25×43 Å